Protein AF-A0AAW1UJ53-F1 (afdb_monomer_lite)

Foldseek 3Di:
DDWWKKKWKWAWADPDPPDIFIFTFWIDTDPDPWIFGDDPVCRHCVNVVQVCPDPQNVVVVVVRPDHGDMDIDMDIQDPPGCNVCQADPVGAGAHNPHHTDTDDPPPPPPPDPPDDDDDDDDDPVVVVVVPPDPDCPPDDDDVVVVVVVPPDD

Organism: NCBI:txid420089

Structure (mmCIF, N/CA/C/O ba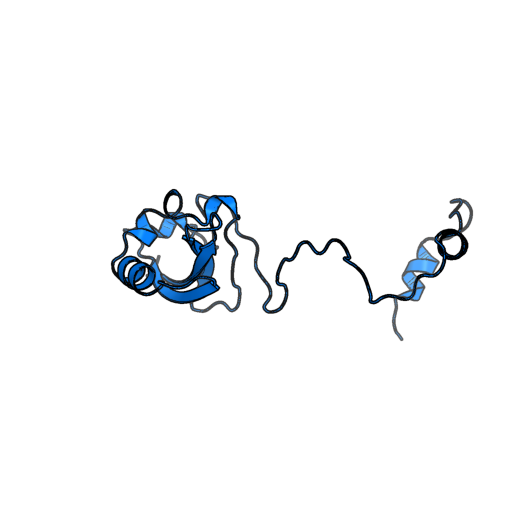ckbone):
data_AF-A0AAW1UJ53-F1
#
_entry.id   AF-A0AAW1UJ53-F1
#
loop_
_atom_site.group_PDB
_atom_site.id
_atom_site.type_symbol
_atom_site.label_atom_id
_atom_site.label_alt_id
_atom_site.label_comp_id
_atom_site.label_asym_id
_atom_site.label_entity_id
_atom_site.label_seq_id
_atom_site.pdbx_PDB_ins_code
_atom_site.Cartn_x
_atom_site.Cartn_y
_atom_site.Cartn_z
_atom_site.occupancy
_atom_site.B_iso_or_equiv
_atom_site.auth_seq_id
_atom_site.auth_comp_id
_atom_site.auth_asym_id
_atom_site.auth_atom_id
_atom_site.pdbx_PDB_model_num
ATOM 1 N N . MET A 1 1 ? -20.136 -5.594 7.373 1.00 61.31 1 MET A N 1
ATOM 2 C CA . MET A 1 1 ? -19.242 -4.614 8.014 1.00 61.31 1 MET A CA 1
ATOM 3 C C . MET A 1 1 ? -19.565 -3.248 7.397 1.00 61.31 1 MET A C 1
ATOM 5 O O . MET A 1 1 ? -20.458 -3.183 6.564 1.00 61.31 1 MET A O 1
ATOM 9 N N . GLY A 1 2 ? -18.982 -2.133 7.837 1.00 75.81 2 GLY A N 1
ATOM 10 C CA . GLY A 1 2 ? -19.154 -0.839 7.148 1.00 75.81 2 GLY A CA 1
ATOM 11 C C . GLY A 1 2 ? -17.965 -0.542 6.238 1.00 75.81 2 GLY A C 1
ATOM 12 O O . GLY A 1 2 ? -16.874 -1.035 6.518 1.00 75.81 2 GLY A O 1
ATOM 13 N N . ASP A 1 3 ? -18.144 0.292 5.211 1.00 86.12 3 ASP A N 1
ATOM 14 C CA . ASP A 1 3 ? -17.049 0.790 4.366 1.00 86.12 3 ASP A CA 1
ATOM 15 C C . ASP A 1 3 ? -15.914 1.379 5.223 1.00 86.12 3 ASP A C 1
ATOM 17 O O . ASP A 1 3 ? -16.115 2.344 5.968 1.00 86.12 3 ASP A O 1
ATOM 21 N N . VAL A 1 4 ? -14.703 0.827 5.097 1.00 93.25 4 VAL A N 1
ATOM 22 C CA . VAL A 1 4 ? -13.517 1.310 5.821 1.00 93.25 4 VAL A CA 1
ATOM 23 C C . VAL A 1 4 ? -12.623 2.086 4.867 1.00 93.25 4 VAL A C 1
ATOM 25 O O . VAL A 1 4 ? -12.397 1.685 3.732 1.00 93.25 4 VAL A O 1
ATOM 28 N N . LYS A 1 5 ? -12.078 3.218 5.313 1.00 95.56 5 LYS A N 1
ATOM 29 C CA . LYS A 1 5 ? -11.090 3.969 4.532 1.00 95.56 5 LYS A CA 1
ATOM 30 C C . LYS A 1 5 ? -9.688 3.618 5.003 1.00 95.56 5 LYS A C 1
ATOM 32 O O . LYS A 1 5 ? -9.413 3.685 6.196 1.00 95.56 5 LYS A O 1
ATOM 37 N N . ALA A 1 6 ? -8.801 3.320 4.066 1.00 96.81 6 ALA A N 1
ATOM 38 C CA . ALA A 1 6 ? -7.400 3.030 4.325 1.00 96.81 6 ALA A CA 1
ATOM 39 C C . ALA A 1 6 ? -6.504 3.958 3.500 1.00 96.81 6 ALA A C 1
ATOM 41 O O . ALA A 1 6 ? -6.803 4.285 2.351 1.00 96.81 6 ALA A O 1
ATOM 42 N N . LYS A 1 7 ? -5.412 4.416 4.105 1.00 97.31 7 LYS A N 1
ATOM 43 C CA . LYS A 1 7 ? -4.375 5.225 3.477 1.00 97.31 7 LYS A CA 1
ATOM 44 C C . LYS A 1 7 ? -3.207 4.324 3.091 1.00 97.31 7 LYS A C 1
ATOM 46 O O . LYS A 1 7 ? -2.580 3.743 3.968 1.00 97.31 7 LYS A O 1
ATOM 51 N N . PHE A 1 8 ? -2.893 4.289 1.805 1.00 97.38 8 PHE A N 1
ATOM 52 C CA . PHE A 1 8 ? -1.788 3.534 1.219 1.00 97.38 8 PHE A CA 1
ATOM 53 C C . PHE A 1 8 ? -0.616 4.454 0.871 1.00 97.38 8 PHE A C 1
ATOM 55 O O . PHE A 1 8 ? -0.831 5.611 0.480 1.00 97.38 8 PHE A O 1
ATOM 62 N N . ASN A 1 9 ? 0.615 3.958 1.011 1.00 97.06 9 ASN A N 1
ATOM 63 C CA . ASN A 1 9 ? 1.843 4.705 0.737 1.00 97.06 9 ASN A CA 1
ATOM 64 C C . ASN A 1 9 ? 2.576 4.131 -0.478 1.00 97.06 9 ASN A C 1
ATOM 66 O O . ASN A 1 9 ? 3.352 3.185 -0.368 1.00 97.06 9 ASN A O 1
ATOM 70 N N . PHE A 1 10 ? 2.397 4.776 -1.630 1.00 97.19 10 PHE A N 1
ATOM 71 C CA . PHE A 1 10 ? 3.074 4.390 -2.864 1.00 97.19 10 PHE A CA 1
ATOM 72 C C . PHE A 1 10 ? 4.413 5.107 -2.998 1.00 97.19 10 PHE A C 1
ATOM 74 O O . PHE A 1 10 ? 4.459 6.336 -2.910 1.00 97.19 10 PHE A O 1
ATOM 81 N N . VAL A 1 11 ? 5.487 4.369 -3.280 1.00 96.12 11 VAL A N 1
ATOM 82 C CA . VAL A 1 11 ? 6.858 4.880 -3.428 1.00 96.12 11 VAL A CA 1
ATOM 83 C C . VAL A 1 11 ? 7.478 4.381 -4.728 1.00 96.12 11 VAL A C 1
ATOM 85 O O . VAL A 1 11 ? 7.356 3.209 -5.068 1.00 96.12 11 VAL A O 1
ATOM 88 N N . VAL A 1 12 ? 8.178 5.261 -5.445 1.00 94.94 12 VAL A N 1
ATOM 89 C CA . VAL A 1 12 ? 9.005 4.882 -6.600 1.00 94.94 12 VAL A CA 1
ATOM 90 C C . VAL A 1 12 ? 10.395 4.496 -6.117 1.00 94.94 12 VAL A C 1
ATOM 92 O O . VAL A 1 12 ? 11.148 5.357 -5.653 1.00 94.94 12 VAL A O 1
ATOM 95 N N . GLU A 1 13 ? 10.757 3.231 -6.282 1.00 92.12 13 GLU A N 1
ATOM 96 C CA . GLU A 1 13 ? 12.092 2.710 -5.994 1.00 92.12 13 GLU A CA 1
ATOM 97 C C . GLU A 1 13 ? 12.831 2.343 -7.282 1.00 92.12 13 GLU A C 1
ATOM 99 O O . GLU A 1 13 ? 12.219 2.043 -8.307 1.00 92.12 13 GLU A O 1
ATOM 104 N N . ALA A 1 14 ? 14.161 2.388 -7.240 1.00 88.88 14 ALA A N 1
ATOM 105 C CA . ALA A 1 14 ? 14.985 1.853 -8.316 1.00 88.88 14 ALA A CA 1
ATOM 106 C C . ALA A 1 14 ? 14.969 0.320 -8.244 1.00 88.88 14 ALA A C 1
ATOM 108 O O . ALA A 1 14 ? 15.204 -0.242 -7.175 1.00 88.88 14 ALA A O 1
ATOM 109 N N . LEU A 1 15 ? 14.678 -0.333 -9.368 1.00 85.56 15 LEU A N 1
ATOM 110 C CA . LEU A 1 15 ? 14.854 -1.779 -9.503 1.00 85.56 15 LEU A CA 1
ATOM 111 C C . LEU A 1 15 ? 16.284 -2.078 -9.973 1.00 85.56 15 LEU A C 1
ATOM 113 O O . LEU A 1 15 ? 16.954 -2.943 -9.418 1.00 85.56 15 LEU A O 1
ATOM 117 N N . ASP A 1 16 ? 16.767 -1.291 -10.933 1.00 85.56 16 ASP A N 1
ATOM 118 C CA . ASP A 1 16 ? 18.151 -1.266 -11.395 1.00 85.56 16 ASP A CA 1
ATOM 119 C C . ASP A 1 16 ? 18.600 0.193 -11.658 1.00 85.56 16 ASP A C 1
ATOM 121 O O . ASP A 1 16 ? 17.928 1.157 -11.270 1.00 85.56 16 ASP A O 1
ATOM 125 N N . ASN A 1 17 ? 19.765 0.387 -12.283 1.00 80.25 17 ASN A N 1
ATOM 126 C CA . ASN A 1 17 ? 20.296 1.726 -12.555 1.00 80.25 17 ASN A CA 1
ATOM 127 C C . ASN A 1 17 ? 19.423 2.556 -13.509 1.00 80.25 17 ASN A C 1
ATOM 129 O O . ASN A 1 17 ? 19.475 3.787 -13.451 1.00 80.25 17 ASN A O 1
ATOM 133 N N . GLU A 1 18 ? 18.574 1.932 -14.319 1.00 81.69 18 GLU A N 1
ATOM 134 C CA . GLU A 1 18 ? 17.773 2.541 -15.384 1.00 81.69 18 GLU A CA 1
ATOM 135 C C . GLU A 1 18 ? 16.266 2.449 -15.100 1.00 81.69 18 GLU A C 1
ATOM 137 O O . GLU A 1 18 ? 15.541 3.433 -15.271 1.00 81.69 18 GLU A O 1
ATOM 142 N N . THR A 1 19 ? 15.797 1.342 -14.534 1.00 87.50 19 THR A N 1
ATOM 143 C CA . THR A 1 19 ? 14.382 1.064 -14.305 1.00 87.50 19 THR A CA 1
ATOM 144 C C . THR A 1 19 ? 13.923 1.390 -12.885 1.00 87.50 19 THR A C 1
ATOM 146 O O . THR A 1 19 ? 14.664 1.359 -11.897 1.00 87.50 19 THR A O 1
ATOM 149 N N . THR A 1 20 ? 12.648 1.752 -12.782 1.00 90.69 20 THR A N 1
ATOM 150 C CA . THR A 1 20 ? 11.987 2.093 -11.523 1.00 90.69 20 THR A CA 1
ATOM 151 C C . THR A 1 20 ? 10.705 1.304 -11.379 1.00 90.69 20 THR A C 1
ATOM 153 O O . THR A 1 20 ? 9.984 1.130 -12.360 1.00 90.69 20 THR A O 1
ATOM 156 N N . VAL A 1 21 ? 10.382 0.917 -10.152 1.00 93.12 21 VAL A N 1
ATOM 157 C CA . VAL A 1 21 ? 9.144 0.226 -9.801 1.00 93.12 21 VAL A CA 1
ATOM 158 C C . VAL A 1 21 ? 8.376 1.035 -8.760 1.00 93.12 21 VAL A C 1
ATOM 160 O O . VAL A 1 21 ? 8.968 1.652 -7.874 1.00 93.12 21 VAL A O 1
ATOM 163 N N . VAL A 1 22 ? 7.048 1.053 -8.875 1.00 95.19 22 VAL A N 1
ATOM 164 C CA . VAL A 1 22 ? 6.175 1.605 -7.834 1.00 95.19 22 VAL A CA 1
ATOM 165 C C . VAL A 1 22 ? 5.817 0.488 -6.866 1.00 95.19 22 VAL A C 1
ATOM 167 O O . VAL A 1 22 ? 5.305 -0.546 -7.287 1.00 95.19 22 VAL A O 1
ATOM 170 N N . LYS A 1 23 ? 6.076 0.720 -5.584 1.00 96.06 23 LYS A N 1
ATOM 171 C CA . LYS A 1 23 ? 5.757 -0.189 -4.486 1.00 96.06 23 LYS A CA 1
ATOM 172 C C . LYS A 1 23 ? 4.738 0.434 -3.552 1.00 96.06 23 LYS A C 1
ATOM 174 O O . LYS A 1 23 ? 4.786 1.644 -3.338 1.00 96.06 23 LYS A O 1
ATOM 179 N N . ASP A 1 24 ? 3.865 -0.384 -2.987 1.00 96.69 24 ASP A N 1
ATOM 180 C CA . ASP A 1 24 ? 3.026 -0.002 -1.855 1.00 96.69 24 ASP A CA 1
ATOM 181 C C . ASP A 1 24 ? 3.697 -0.461 -0.561 1.00 96.69 24 ASP A C 1
ATOM 183 O O . ASP A 1 24 ? 3.960 -1.644 -0.365 1.00 96.69 24 ASP A O 1
ATOM 187 N N . LYS A 1 25 ? 4.079 0.487 0.294 1.00 96.44 25 LYS A N 1
ATOM 188 C CA . LYS A 1 25 ? 4.909 0.187 1.466 1.00 96.44 25 LYS A CA 1
ATOM 189 C C . LYS A 1 25 ? 4.108 -0.071 2.718 1.00 96.44 25 LYS A C 1
ATOM 191 O O . LYS A 1 25 ? 4.506 -0.905 3.531 1.00 96.44 25 LYS A O 1
ATOM 196 N N . THR A 1 26 ? 3.056 0.712 2.917 1.00 97.25 26 THR A N 1
ATOM 197 C CA . THR A 1 26 ? 2.340 0.730 4.185 1.00 97.25 26 THR A CA 1
ATOM 198 C C . THR A 1 26 ? 0.868 1.020 3.991 1.00 97.25 26 THR A C 1
ATOM 200 O O . THR A 1 26 ? 0.503 1.830 3.136 1.00 97.25 26 THR A O 1
ATOM 203 N N . ILE A 1 27 ? 0.060 0.465 4.883 1.00 97.31 27 ILE A N 1
ATOM 204 C CA . ILE A 1 27 ? -1.369 0.712 5.002 1.00 97.31 27 ILE A CA 1
ATOM 205 C C . ILE A 1 27 ? -1.692 1.249 6.401 1.00 97.31 27 ILE A C 1
ATOM 207 O O . ILE A 1 27 ? -1.220 0.740 7.414 1.00 97.31 27 ILE A O 1
ATOM 211 N N . GLN A 1 28 ? -2.534 2.277 6.455 1.00 96.94 28 GLN A N 1
ATOM 212 C CA . GLN A 1 28 ? -3.066 2.833 7.696 1.00 96.94 28 GLN A CA 1
ATOM 213 C C . GLN A 1 28 ? -4.583 2.956 7.608 1.00 96.94 28 GLN A C 1
ATOM 215 O O . GLN A 1 28 ? -5.098 3.632 6.715 1.00 96.94 28 GLN A O 1
ATOM 220 N N . LEU A 1 29 ? -5.302 2.389 8.573 1.00 95.94 29 LEU A N 1
ATOM 221 C CA . LEU A 1 29 ? -6.742 2.593 8.678 1.00 95.94 29 LEU A CA 1
ATOM 222 C C . LEU A 1 29 ? -7.069 4.014 9.132 1.00 95.94 29 LEU A C 1
ATOM 224 O O . LEU A 1 29 ? -6.452 4.580 10.035 1.00 95.94 29 LEU A O 1
ATOM 228 N N . MET A 1 30 ? -8.065 4.621 8.491 1.00 94.88 30 MET A N 1
ATOM 229 C CA . MET A 1 30 ? -8.539 5.943 8.874 1.00 94.88 30 MET A CA 1
ATOM 230 C C . MET A 1 30 ? -9.340 5.840 10.164 1.00 94.88 30 MET A C 1
ATOM 232 O O . MET A 1 30 ? -10.412 5.247 10.191 1.00 94.88 30 MET A O 1
ATOM 236 N N . GLY A 1 31 ? -8.794 6.429 11.226 1.00 90.06 31 GLY A N 1
ATOM 237 C CA . GLY A 1 31 ? -9.317 6.318 12.589 1.00 90.06 31 GLY A CA 1
ATOM 238 C C . GLY A 1 31 ? -8.333 5.671 13.563 1.00 90.06 31 GLY A C 1
ATOM 239 O O . GLY A 1 31 ? -8.544 5.777 14.766 1.00 90.06 31 GLY A O 1
ATOM 240 N N . GLN A 1 32 ? -7.246 5.076 13.064 1.00 91.25 32 GLN A N 1
ATOM 241 C CA . GLN A 1 32 ? -6.186 4.486 13.879 1.00 91.25 32 GLN A CA 1
ATOM 242 C C . GLN A 1 32 ? -4.855 5.226 13.667 1.00 91.25 32 GLN A C 1
ATOM 244 O O . GLN A 1 32 ? -4.533 5.603 12.531 1.00 91.25 32 GLN A O 1
ATOM 249 N N . PRO A 1 33 ? -4.080 5.497 14.734 1.00 90.88 33 PRO A N 1
ATOM 250 C CA . PRO A 1 33 ? -2.761 6.114 14.607 1.00 90.88 33 PRO A CA 1
ATOM 251 C C . PRO A 1 33 ? -1.706 5.158 14.036 1.00 90.88 33 PRO A C 1
ATOM 253 O O . PRO A 1 33 ? -0.728 5.628 13.449 1.00 90.88 33 PRO A O 1
ATOM 256 N N . GLU A 1 34 ? -1.900 3.849 14.180 1.00 93.69 34 GLU A N 1
ATOM 257 C CA . GLU A 1 34 ? -0.967 2.821 13.738 1.00 93.69 34 GLU A CA 1
ATOM 258 C C . GLU A 1 34 ? -0.855 2.775 12.210 1.00 93.69 34 GLU A C 1
ATOM 260 O O . GLU A 1 34 ? -1.826 2.934 11.469 1.00 93.69 34 GLU A O 1
ATOM 265 N N . ASN A 1 35 ? 0.365 2.545 11.733 1.00 95.38 35 ASN A N 1
ATOM 266 C CA . ASN A 1 35 ? 0.654 2.300 10.330 1.00 95.38 35 ASN A CA 1
ATOM 267 C C . ASN A 1 35 ? 1.297 0.925 10.220 1.00 95.38 35 ASN A C 1
ATOM 269 O O . ASN A 1 35 ? 2.175 0.610 11.017 1.00 95.38 35 ASN A O 1
ATOM 273 N N . PHE A 1 36 ? 0.896 0.132 9.241 1.00 96.88 36 PHE A N 1
ATOM 274 C CA . PHE A 1 36 ? 1.347 -1.245 9.092 1.00 96.88 36 PHE A CA 1
ATOM 275 C C . PHE A 1 36 ? 2.168 -1.398 7.822 1.00 96.88 36 PHE A C 1
ATOM 277 O O . PHE A 1 36 ? 1.823 -0.828 6.787 1.00 96.88 36 PHE A O 1
ATOM 284 N N . GLN A 1 37 ? 3.270 -2.138 7.893 1.00 96.75 37 GLN A N 1
ATOM 285 C CA . GLN A 1 37 ? 4.177 -2.327 6.766 1.00 96.75 37 GLN A CA 1
ATOM 286 C C . GLN A 1 37 ? 3.939 -3.660 6.065 1.00 96.75 37 GLN A C 1
ATOM 288 O O . GLN A 1 37 ? 3.920 -4.713 6.695 1.00 96.75 37 GLN A O 1
ATOM 293 N N . PHE A 1 38 ? 3.861 -3.610 4.735 1.00 96.75 38 PHE A N 1
ATOM 294 C CA . PHE A 1 38 ? 3.857 -4.811 3.909 1.00 96.75 38 PHE A CA 1
ATOM 295 C C . PHE A 1 38 ? 5.263 -5.442 3.861 1.00 96.75 38 PHE A C 1
ATOM 297 O O . PHE A 1 38 ? 6.258 -4.705 3.726 1.00 96.75 38 PHE A O 1
ATOM 304 N N . PRO A 1 39 ? 5.382 -6.785 3.919 1.00 94.75 39 PRO A N 1
ATOM 305 C CA . PRO A 1 39 ? 6.648 -7.490 3.716 1.00 94.75 39 PRO A CA 1
ATOM 306 C C . PRO A 1 39 ? 7.299 -7.075 2.398 1.00 94.75 39 PRO A C 1
ATOM 308 O O . PRO A 1 39 ? 6.601 -6.868 1.413 1.00 94.75 39 PRO A O 1
ATOM 311 N N . ARG A 1 40 ? 8.634 -6.956 2.350 1.00 92.12 40 ARG A N 1
ATOM 312 C CA . ARG A 1 40 ? 9.350 -6.382 1.186 1.00 92.12 40 ARG A CA 1
ATOM 313 C C . ARG A 1 40 ? 9.000 -7.050 -0.145 1.00 92.12 40 ARG A C 1
ATOM 315 O O . ARG A 1 40 ? 8.888 -6.350 -1.150 1.00 92.12 40 ARG A O 1
ATOM 322 N N . ASP A 1 41 ? 8.823 -8.364 -0.125 1.00 93.25 41 ASP A N 1
ATOM 323 C CA . ASP A 1 41 ? 8.535 -9.174 -1.311 1.00 93.25 41 ASP A CA 1
ATOM 324 C C . ASP A 1 41 ? 7.058 -9.093 -1.736 1.00 93.25 41 ASP A C 1
ATOM 326 O O . ASP A 1 41 ? 6.708 -9.443 -2.862 1.00 93.25 41 ASP A O 1
ATOM 330 N N . GLU A 1 42 ? 6.204 -8.553 -0.864 1.00 95.12 42 GLU A N 1
ATOM 331 C CA . GLU A 1 42 ? 4.770 -8.384 -1.085 1.00 95.12 42 GLU A CA 1
ATOM 332 C C . GLU A 1 42 ? 4.384 -6.965 -1.534 1.00 95.12 42 GLU A C 1
ATOM 334 O O . GLU A 1 42 ? 3.253 -6.736 -1.923 1.00 95.12 42 GLU A O 1
ATOM 339 N N . GLN A 1 43 ? 5.317 -6.008 -1.583 1.00 96.06 43 GLN A N 1
ATOM 340 C CA . GLN A 1 43 ? 5.019 -4.590 -1.880 1.00 96.06 43 GLN A CA 1
ATOM 341 C C . GLN A 1 43 ? 4.734 -4.278 -3.359 1.00 96.06 43 GLN A C 1
ATOM 343 O O . GLN A 1 43 ? 4.586 -3.113 -3.746 1.00 96.06 43 GLN A O 1
ATOM 348 N N . THR A 1 44 ? 4.786 -5.278 -4.234 1.00 94.75 44 THR A N 1
ATOM 349 C CA . THR A 1 44 ? 4.786 -5.070 -5.686 1.00 94.75 44 THR A CA 1
ATOM 350 C C . THR A 1 44 ? 3.377 -5.061 -6.263 1.00 94.75 44 THR A C 1
ATOM 352 O O . THR A 1 44 ? 2.421 -5.548 -5.663 1.00 94.75 44 THR A O 1
ATOM 355 N N . LYS A 1 45 ? 3.249 -4.515 -7.477 1.00 94.69 45 LYS A N 1
ATOM 356 C CA . LYS A 1 45 ? 1.976 -4.477 -8.201 1.00 94.69 45 LYS A CA 1
ATOM 357 C C . LYS A 1 45 ? 1.328 -5.858 -8.319 1.00 94.69 45 LYS A C 1
ATOM 359 O O . LYS A 1 45 ? 0.118 -5.954 -8.162 1.00 94.69 45 LYS A O 1
ATOM 364 N N . ASP A 1 46 ? 2.122 -6.890 -8.583 1.00 94.62 46 ASP A N 1
ATOM 365 C CA . ASP A 1 46 ? 1.619 -8.244 -8.842 1.00 94.62 46 ASP A CA 1
ATOM 366 C C . ASP A 1 46 ? 0.944 -8.859 -7.609 1.00 94.62 46 ASP A C 1
ATOM 368 O O . ASP A 1 46 ? 0.071 -9.714 -7.729 1.00 94.62 46 ASP A O 1
ATOM 372 N N . LYS A 1 47 ? 1.320 -8.387 -6.418 1.00 96.00 47 LYS A N 1
ATOM 373 C CA . LYS A 1 47 ? 0.758 -8.817 -5.135 1.00 96.00 47 LYS A CA 1
ATOM 374 C C . LYS A 1 47 ? -0.464 -8.002 -4.722 1.00 96.00 47 LYS A C 1
ATOM 376 O O . LYS A 1 47 ? -1.303 -8.482 -3.975 1.00 96.00 47 LYS A O 1
ATOM 381 N N . HIS A 1 48 ? -0.603 -6.796 -5.265 1.00 95.50 48 HIS A N 1
ATOM 382 C CA . HIS A 1 48 ? -1.690 -5.865 -4.975 1.00 95.50 48 HIS A CA 1
ATOM 383 C C . HIS A 1 48 ? -2.512 -5.558 -6.240 1.00 95.50 48 HIS A C 1
ATOM 385 O O . HIS A 1 48 ? -2.806 -4.395 -6.531 1.00 95.50 48 HIS A O 1
ATOM 391 N N . THR A 1 49 ? -2.845 -6.578 -7.034 1.00 94.81 49 THR A N 1
ATOM 392 C CA . THR A 1 49 ? -3.399 -6.401 -8.389 1.00 94.81 49 THR A CA 1
ATOM 393 C C . THR A 1 49 ? -4.669 -5.545 -8.382 1.00 94.81 49 THR A C 1
ATOM 395 O O . THR A 1 49 ? -4.751 -4.553 -9.108 1.00 94.81 49 THR A O 1
ATOM 398 N N . GLU A 1 50 ? -5.610 -5.844 -7.491 1.00 93.81 50 GLU A N 1
ATOM 399 C CA . GLU A 1 50 ? -6.893 -5.155 -7.334 1.00 93.81 50 GLU A CA 1
ATOM 400 C C . GLU A 1 50 ? -6.701 -3.689 -6.928 1.00 93.81 50 GLU A C 1
ATOM 402 O O . GLU A 1 50 ? -7.335 -2.779 -7.476 1.00 93.81 50 GLU A O 1
ATOM 407 N N . LEU A 1 51 ? -5.764 -3.439 -6.010 1.00 95.25 51 LEU A N 1
ATOM 408 C CA . LEU A 1 51 ? -5.418 -2.096 -5.558 1.00 95.25 51 LEU A CA 1
ATOM 409 C C . LEU A 1 51 ? -4.779 -1.279 -6.682 1.00 95.25 51 LEU A C 1
ATOM 411 O O . LEU A 1 51 ? -5.122 -0.110 -6.858 1.00 95.25 51 LEU A O 1
ATOM 415 N N . PHE A 1 52 ? -3.870 -1.868 -7.462 1.00 95.19 52 PHE A N 1
ATOM 416 C CA . PHE A 1 52 ? -3.234 -1.200 -8.601 1.00 95.19 52 PHE A CA 1
ATOM 417 C C . PHE A 1 52 ? -4.176 -1.025 -9.793 1.00 95.19 52 PHE A C 1
ATOM 419 O O . PHE A 1 52 ? -3.967 -0.118 -10.608 1.00 95.19 52 PHE A O 1
ATOM 426 N N . ASP A 1 53 ? -5.225 -1.838 -9.882 1.00 94.38 53 ASP A N 1
ATOM 427 C CA . ASP A 1 53 ? -6.271 -1.680 -10.878 1.00 94.38 53 ASP A CA 1
ATOM 428 C C . ASP A 1 53 ? -7.313 -0.619 -10.528 1.00 94.38 53 ASP A C 1
ATOM 430 O O . ASP A 1 53 ? -7.973 -0.093 -11.438 1.00 94.38 53 ASP A O 1
ATOM 434 N N . HIS A 1 54 ? -7.377 -0.214 -9.259 1.00 94.88 54 HIS A N 1
ATOM 435 C CA . HIS A 1 54 ? -8.247 0.852 -8.791 1.00 94.88 54 HIS A CA 1
ATOM 436 C C . HIS A 1 54 ? -7.957 2.193 -9.510 1.00 94.88 54 HIS A C 1
ATOM 438 O O . HIS A 1 54 ? -6.795 2.608 -9.620 1.00 94.88 54 HIS A O 1
ATOM 444 N N . PRO A 1 55 ? -8.986 2.939 -9.973 1.00 94.38 55 PRO A N 1
ATOM 445 C CA . PRO A 1 55 ? -8.798 4.166 -10.756 1.00 94.38 55 PRO A CA 1
ATOM 446 C C . PRO A 1 55 ? -7.921 5.225 -10.077 1.00 94.38 55 PRO A C 1
ATOM 448 O O . PRO A 1 55 ? -7.109 5.880 -10.736 1.00 94.38 55 PRO A O 1
ATOM 451 N N . VAL A 1 56 ? -8.053 5.372 -8.755 1.00 94.50 56 VAL A N 1
ATOM 452 C CA . VAL A 1 56 ? -7.254 6.330 -7.976 1.00 94.50 56 VAL A CA 1
ATOM 453 C C . VAL A 1 56 ? -5.777 5.930 -7.996 1.00 94.50 56 VAL A C 1
ATOM 455 O O . VAL A 1 56 ? -4.917 6.764 -8.282 1.00 94.50 56 VAL A O 1
ATOM 458 N N . THR A 1 57 ? -5.480 4.648 -7.781 1.00 94.69 57 THR A N 1
ATOM 459 C CA . THR A 1 57 ? -4.112 4.121 -7.798 1.00 94.69 57 THR A CA 1
ATOM 460 C C . THR A 1 57 ? -3.494 4.246 -9.185 1.00 94.69 57 THR A C 1
ATOM 462 O O . THR A 1 57 ? -2.359 4.704 -9.312 1.00 94.69 57 THR A O 1
ATOM 465 N N . LYS A 1 58 ? -4.258 3.977 -10.253 1.00 95.38 58 LYS A N 1
ATOM 466 C CA . LYS A 1 58 ? -3.814 4.217 -11.638 1.00 95.38 58 LYS A CA 1
ATOM 467 C C . LYS A 1 58 ? -3.404 5.672 -11.871 1.00 95.38 58 LYS A C 1
ATOM 469 O O . LYS A 1 58 ? -2.388 5.925 -12.520 1.00 95.38 58 LYS A O 1
ATOM 474 N N . GLY A 1 59 ? -4.161 6.635 -11.342 1.00 95.62 59 GLY A N 1
ATOM 475 C CA . GLY A 1 59 ? -3.798 8.056 -11.393 1.00 95.62 59 GLY A CA 1
ATOM 476 C C . GLY A 1 59 ? -2.504 8.364 -10.633 1.00 95.62 59 GLY A C 1
ATOM 477 O O . GLY A 1 59 ? -1.643 9.097 -11.124 1.00 95.62 59 GLY A O 1
ATOM 478 N N . VAL A 1 60 ? -2.329 7.747 -9.467 1.00 94.12 60 VAL A N 1
ATOM 479 C CA . VAL A 1 60 ? -1.157 7.934 -8.602 1.00 94.12 60 VAL A CA 1
ATOM 480 C C . VAL A 1 60 ? 0.104 7.384 -9.252 1.00 94.12 60 VAL A C 1
ATOM 482 O O . VAL A 1 60 ? 1.084 8.122 -9.364 1.00 94.12 60 VAL A O 1
ATOM 485 N N . VAL A 1 61 ? 0.061 6.151 -9.761 1.00 93.94 61 VAL A N 1
ATOM 486 C CA . VAL A 1 61 ? 1.169 5.517 -10.491 1.00 93.94 61 VAL A CA 1
ATOM 487 C C . VAL A 1 61 ? 1.579 6.377 -11.690 1.00 93.94 61 VAL A C 1
ATOM 489 O O . VAL A 1 61 ? 2.760 6.657 -11.868 1.00 93.94 61 VAL A O 1
ATOM 492 N N . LYS A 1 62 ? 0.616 6.912 -12.456 1.00 93.75 62 LYS A N 1
ATOM 493 C CA . LYS A 1 62 ? 0.899 7.842 -13.569 1.00 93.75 62 LYS A CA 1
ATOM 494 C C . LYS A 1 62 ? 1.564 9.154 -13.123 1.00 93.75 62 LYS A C 1
ATOM 496 O O . LYS A 1 62 ? 2.323 9.750 -13.890 1.00 93.75 62 LYS A O 1
ATOM 501 N N . SER A 1 63 ? 1.269 9.633 -11.912 1.00 92.56 63 SER A N 1
ATOM 502 C CA . SER A 1 63 ? 1.857 10.860 -11.347 1.00 92.56 63 SER A CA 1
ATOM 503 C C . SER A 1 63 ? 3.269 10.655 -10.776 1.00 92.56 63 SER A C 1
ATOM 505 O O . SER A 1 63 ? 4.054 11.602 -10.678 1.00 92.56 63 SER A O 1
ATOM 507 N N . LEU A 1 64 ? 3.604 9.420 -10.403 1.00 92.94 64 LEU A N 1
ATOM 508 C CA . LEU A 1 64 ? 4.850 9.021 -9.760 1.00 92.94 64 LEU A CA 1
ATOM 509 C C . LEU A 1 64 ? 5.952 8.747 -10.799 1.00 92.94 64 LEU A C 1
ATOM 511 O O . LEU A 1 64 ? 6.342 7.615 -11.048 1.00 92.94 64 LEU A O 1
ATOM 515 N N . LYS A 1 65 ? 6.460 9.819 -11.419 1.00 84.69 65 LYS A N 1
ATOM 516 C CA . LYS A 1 65 ? 7.433 9.734 -12.529 1.00 84.69 65 LYS A CA 1
ATOM 517 C C . LYS A 1 65 ? 8.908 9.758 -12.114 1.00 84.69 65 LYS A C 1
ATOM 519 O O . LYS A 1 65 ? 9.771 9.468 -12.931 1.00 84.69 65 LYS A O 1
ATOM 524 N N . MET A 1 66 ? 9.213 10.177 -10.887 1.00 87.81 66 MET A N 1
ATOM 525 C CA . MET A 1 66 ? 10.590 10.391 -10.423 1.00 87.81 66 MET A CA 1
ATOM 526 C C . MET A 1 66 ? 10.943 9.426 -9.292 1.00 87.81 66 MET A C 1
ATOM 528 O O . MET A 1 66 ? 10.120 9.187 -8.407 1.00 87.81 66 MET A O 1
ATOM 532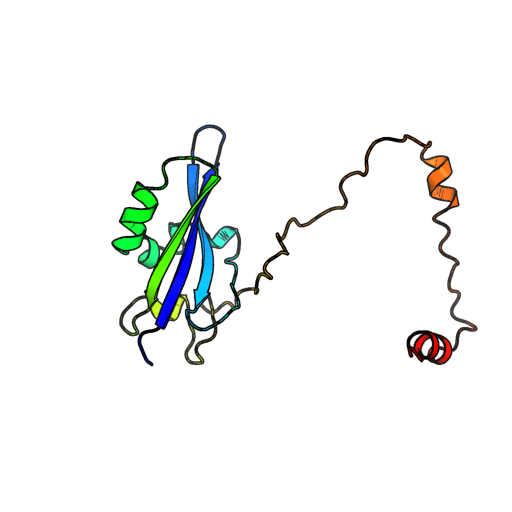 N N . ARG A 1 67 ? 12.193 8.943 -9.291 1.00 88.38 67 ARG A N 1
ATOM 533 C CA . ARG A 1 67 ? 12.760 8.108 -8.219 1.00 88.38 67 ARG A CA 1
ATOM 534 C C . ARG A 1 67 ? 12.633 8.779 -6.857 1.00 88.38 67 ARG A C 1
ATOM 536 O O . ARG A 1 67 ? 12.734 10.003 -6.746 1.00 88.38 67 ARG A O 1
ATOM 543 N N . ASN A 1 68 ? 12.442 7.964 -5.823 1.00 86.44 68 ASN A N 1
ATOM 544 C CA . ASN A 1 68 ? 12.356 8.387 -4.424 1.00 86.44 68 ASN A CA 1
ATOM 545 C C . ASN A 1 68 ? 11.222 9.389 -4.146 1.00 86.44 68 ASN A C 1
ATOM 547 O O . ASN A 1 68 ? 11.254 10.123 -3.156 1.00 86.44 68 ASN A O 1
ATOM 551 N N . LYS A 1 69 ? 10.208 9.452 -5.017 1.00 93.12 69 LYS A N 1
ATOM 552 C CA . LYS A 1 69 ? 8.962 10.168 -4.738 1.00 93.12 69 LYS A CA 1
ATOM 553 C C . LYS A 1 69 ? 7.927 9.198 -4.199 1.00 93.12 69 LYS A C 1
ATOM 555 O O . LYS A 1 69 ? 7.862 8.046 -4.620 1.00 93.12 69 LYS A O 1
ATOM 560 N N . PHE A 1 70 ? 7.100 9.707 -3.293 1.00 95.62 70 PHE A N 1
ATOM 561 C CA . PHE A 1 70 ? 6.022 8.954 -2.672 1.00 95.62 70 PHE A CA 1
ATOM 562 C C . PHE A 1 70 ? 4.724 9.754 -2.659 1.00 95.62 70 PHE A C 1
ATOM 564 O O . PHE A 1 70 ? 4.771 10.992 -2.638 1.00 95.62 70 PHE A O 1
ATOM 571 N N . ARG A 1 71 ? 3.584 9.056 -2.698 1.00 96.50 71 ARG A N 1
ATOM 572 C CA . ARG A 1 71 ? 2.208 9.585 -2.629 1.00 96.50 71 ARG A CA 1
ATOM 573 C C . ARG A 1 71 ? 1.441 8.764 -1.599 1.00 96.50 71 ARG A C 1
ATOM 575 O O . ARG A 1 71 ? 1.453 7.541 -1.655 1.00 96.50 71 ARG A O 1
ATOM 582 N N . ASN A 1 72 ? 0.756 9.457 -0.696 1.00 96.31 72 ASN A N 1
ATOM 583 C CA . ASN A 1 72 ? -0.227 8.838 0.183 1.00 96.31 72 ASN A CA 1
ATOM 584 C C . ASN A 1 72 ? -1.608 8.981 -0.442 1.00 96.31 72 ASN A C 1
ATOM 586 O O . ASN A 1 72 ? -1.942 10.058 -0.941 1.00 96.31 72 ASN A O 1
ATOM 590 N N . VAL A 1 73 ? -2.399 7.917 -0.408 1.00 96.00 73 VAL A N 1
ATOM 591 C CA . VAL A 1 73 ? -3.694 7.868 -1.087 1.00 96.00 73 VAL A CA 1
ATOM 592 C C . VAL A 1 73 ? -4.697 7.195 -0.181 1.00 96.00 73 VAL A C 1
ATOM 594 O O . VAL A 1 73 ? -4.419 6.122 0.335 1.00 96.00 73 VAL A O 1
ATOM 597 N N . VAL A 1 74 ? -5.862 7.810 -0.005 1.00 96.94 74 VAL A N 1
ATOM 598 C CA . VAL A 1 74 ? -6.957 7.205 0.752 1.00 96.94 74 VAL A CA 1
ATOM 599 C C . VAL A 1 74 ? -7.898 6.498 -0.210 1.00 96.94 74 VAL A C 1
ATOM 601 O O . VAL A 1 74 ? -8.372 7.096 -1.177 1.00 96.94 74 VAL A O 1
ATOM 604 N N . ILE A 1 75 ? -8.166 5.230 0.065 1.00 95.69 75 ILE A N 1
ATOM 605 C CA . ILE A 1 75 ? -9.031 4.353 -0.716 1.00 95.69 75 ILE A CA 1
ATOM 606 C C . ILE A 1 75 ? -10.071 3.752 0.226 1.00 95.69 75 ILE A C 1
ATOM 608 O O . ILE A 1 75 ? -9.804 3.518 1.402 1.00 95.69 75 ILE A O 1
ATOM 612 N N . THR A 1 76 ? -11.289 3.573 -0.279 1.00 95.31 76 THR A N 1
ATOM 613 C CA . THR A 1 76 ? -12.366 2.927 0.481 1.00 95.31 76 THR A CA 1
ATOM 614 C C . THR A 1 76 ? -12.337 1.433 0.186 1.00 95.31 76 THR A C 1
ATOM 616 O O . THR A 1 76 ? -12.497 1.041 -0.967 1.00 95.31 76 THR A O 1
ATOM 619 N N . LEU A 1 77 ? -12.113 0.630 1.221 1.00 93.56 77 LEU A N 1
ATOM 620 C CA . LEU A 1 77 ? -12.201 -0.823 1.223 1.00 93.56 77 LEU A CA 1
ATOM 621 C C . LEU A 1 77 ? -13.668 -1.203 1.443 1.00 93.56 77 LEU A C 1
ATOM 623 O O . LEU A 1 77 ? -14.200 -1.042 2.545 1.00 93.56 77 LEU A O 1
ATOM 627 N N . ARG A 1 78 ? -14.322 -1.628 0.362 1.00 90.69 78 ARG A N 1
ATOM 628 C CA . ARG A 1 78 ? -15.728 -2.042 0.355 1.00 90.69 78 ARG A CA 1
ATOM 629 C C . ARG A 1 78 ? -15.845 -3.544 0.552 1.00 90.69 78 ARG A C 1
ATOM 631 O O . ARG A 1 78 ? -15.015 -4.285 0.030 1.00 90.69 78 ARG A O 1
ATOM 638 N N . ASP A 1 79 ? -16.902 -3.961 1.237 1.00 83.19 79 ASP A N 1
ATOM 639 C CA . ASP A 1 79 ? -17.183 -5.370 1.539 1.00 83.19 79 ASP A CA 1
ATOM 640 C C . ASP A 1 79 ? -17.391 -6.223 0.264 1.00 83.19 79 ASP A C 1
ATOM 642 O O . ASP A 1 79 ? -17.135 -7.416 0.283 1.00 83.19 79 ASP A O 1
ATOM 646 N N . ASP A 1 80 ? -17.806 -5.632 -0.864 1.00 79.12 80 ASP A N 1
ATOM 647 C CA . ASP A 1 80 ? -17.991 -6.323 -2.154 1.00 79.12 80 ASP A CA 1
ATOM 648 C C . ASP A 1 80 ? -16.739 -6.329 -3.055 1.00 79.12 80 ASP A C 1
ATOM 650 O O . ASP A 1 80 ? -16.809 -6.709 -4.226 1.00 79.12 80 ASP A O 1
ATOM 654 N N . GLY A 1 81 ? -15.604 -5.856 -2.537 1.00 84.19 81 GLY A N 1
ATOM 655 C CA . GLY A 1 81 ? -14.378 -5.655 -3.301 1.00 84.19 81 GLY A CA 1
ATOM 656 C C . GLY A 1 81 ? -13.202 -6.476 -2.785 1.00 84.19 81 GLY A C 1
ATOM 657 O O . GLY A 1 81 ? -13.303 -7.656 -2.489 1.00 84.19 81 GLY A O 1
ATOM 658 N N . TYR A 1 82 ? -12.049 -5.819 -2.697 1.00 88.50 82 TYR A N 1
ATOM 659 C CA . TYR A 1 82 ? -10.784 -6.404 -2.248 1.00 88.50 82 TYR A CA 1
ATOM 660 C C . TYR A 1 82 ? -10.503 -6.117 -0.767 1.00 88.50 82 TYR A C 1
ATOM 662 O O . TYR A 1 82 ? -9.348 -6.057 -0.351 1.00 88.50 82 TYR A O 1
ATOM 670 N N . ARG A 1 83 ? -11.547 -5.869 0.033 1.00 93.44 83 ARG A N 1
ATOM 671 C CA . ARG A 1 83 ? -11.405 -5.582 1.466 1.00 93.44 83 ARG A CA 1
ATOM 672 C C . ARG A 1 83 ? -10.708 -6.724 2.195 1.00 93.44 83 ARG A C 1
ATOM 674 O O . ARG A 1 83 ? -9.780 -6.448 2.948 1.00 93.44 83 ARG A O 1
ATOM 681 N N . ASP A 1 84 ? -11.119 -7.954 1.919 1.00 93.25 84 ASP A N 1
ATOM 682 C CA . ASP A 1 84 ? -10.687 -9.156 2.644 1.00 93.25 84 ASP A CA 1
ATOM 683 C C . ASP A 1 84 ? -9.199 -9.474 2.426 1.00 93.25 84 ASP A C 1
ATOM 685 O O . ASP A 1 84 ? -8.574 -10.193 3.198 1.00 93.25 84 ASP A O 1
ATOM 689 N N . ILE A 1 85 ? -8.586 -8.868 1.401 1.00 94.75 85 ILE A N 1
ATOM 690 C CA . ILE A 1 85 ? -7.136 -8.918 1.193 1.00 94.75 85 ILE A CA 1
ATOM 691 C C . ILE A 1 85 ? -6.408 -8.151 2.299 1.00 94.75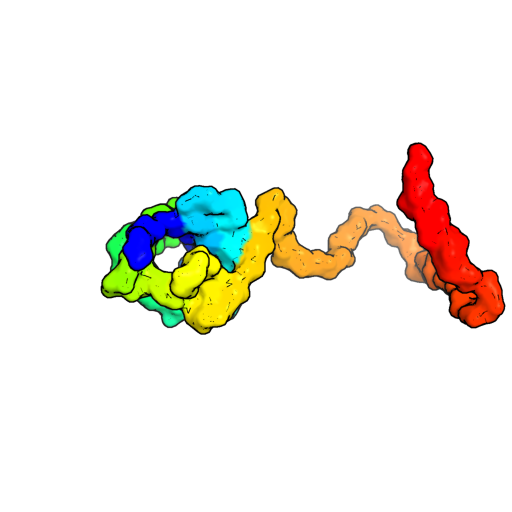 85 ILE A C 1
ATOM 693 O O . ILE A 1 85 ? -5.306 -8.538 2.671 1.00 94.75 85 ILE A O 1
ATOM 697 N N . TYR A 1 86 ? -6.998 -7.063 2.804 1.00 96.19 86 TYR A N 1
ATOM 698 C CA . TYR A 1 86 ? -6.347 -6.097 3.695 1.00 96.19 86 TYR A CA 1
ATOM 699 C C . TYR A 1 86 ? -6.907 -6.076 5.121 1.00 96.19 86 TYR A C 1
ATOM 701 O O . TYR A 1 86 ? -6.296 -5.481 6.013 1.00 96.19 86 TYR A O 1
ATOM 709 N N . LEU A 1 87 ? -8.089 -6.656 5.335 1.00 94.88 87 LEU A N 1
ATOM 710 C CA . LEU A 1 87 ? -8.783 -6.675 6.616 1.00 94.88 87 LEU A CA 1
ATOM 711 C C . LEU A 1 87 ? -9.440 -8.022 6.853 1.00 94.88 87 LEU A C 1
ATOM 713 O O . LEU A 1 87 ? -10.075 -8.554 5.952 1.00 94.88 87 LEU A O 1
ATOM 717 N N . GLU A 1 88 ? -9.341 -8.511 8.082 1.00 93.81 88 GLU A N 1
ATOM 718 C CA . GLU A 1 88 ? -10.123 -9.662 8.533 1.00 93.81 88 GLU A CA 1
ATOM 719 C C . GLU A 1 88 ? -11.479 -9.243 9.129 1.00 93.81 88 GLU A C 1
ATOM 721 O O . GLU A 1 88 ? -11.792 -8.048 9.259 1.00 93.81 88 GLU A O 1
ATOM 726 N N . ASP A 1 89 ? -12.269 -10.240 9.524 1.00 90.31 89 ASP A N 1
ATOM 727 C CA . ASP A 1 89 ? -13.618 -10.090 10.075 1.00 90.31 89 ASP A CA 1
ATOM 728 C C . ASP A 1 89 ? -13.654 -9.328 11.404 1.00 90.31 89 ASP A C 1
ATOM 730 O O . ASP A 1 89 ? -14.660 -8.712 11.737 1.00 90.31 89 ASP A O 1
ATOM 734 N N . GLU A 1 90 ? -12.564 -9.302 12.164 1.00 91.06 90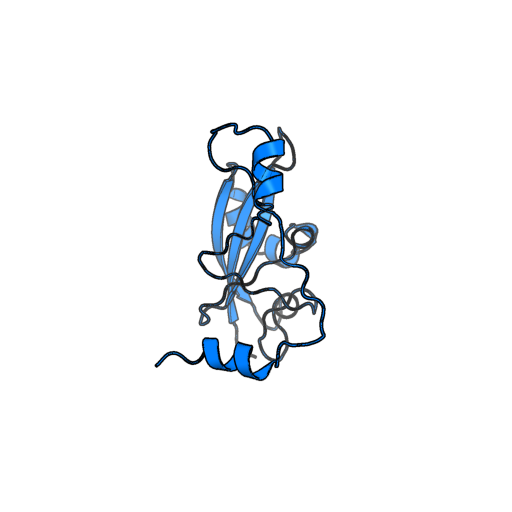 GLU A N 1
ATOM 735 C CA . GLU A 1 90 ? -12.425 -8.511 13.388 1.00 91.06 90 GLU A CA 1
ATOM 736 C C . GLU A 1 90 ? -11.954 -7.073 13.107 1.00 91.06 90 GLU A C 1
ATOM 738 O O . GLU A 1 90 ? -11.902 -6.236 14.011 1.00 91.06 90 GLU A O 1
ATOM 743 N N . GLY A 1 91 ? -11.638 -6.753 11.848 1.00 89.25 91 GLY A N 1
ATOM 744 C CA . GLY A 1 91 ? -11.153 -5.440 11.425 1.00 89.25 91 GLY A CA 1
ATOM 745 C C . GLY A 1 91 ? -9.663 -5.206 11.676 1.00 89.25 91 GLY A C 1
ATOM 746 O O . GLY A 1 91 ? -9.213 -4.061 11.570 1.00 89.25 91 GLY A O 1
ATOM 747 N N . ASN A 1 92 ? -8.897 -6.254 11.992 1.00 93.56 92 ASN A N 1
ATOM 748 C CA . ASN A 1 92 ? -7.442 -6.160 12.063 1.00 93.56 92 ASN A CA 1
ATOM 749 C C . ASN A 1 92 ? -6.837 -6.061 10.660 1.00 93.56 92 ASN A C 1
ATOM 751 O O . ASN A 1 92 ? -7.374 -6.593 9.688 1.00 93.56 92 ASN A O 1
ATOM 755 N N . VAL A 1 93 ? -5.704 -5.365 10.567 1.00 95.38 93 VAL A N 1
ATOM 756 C CA . VAL A 1 93 ? -4.977 -5.191 9.309 1.00 95.38 93 VAL A CA 1
ATOM 757 C C . VAL A 1 93 ? -4.180 -6.450 8.997 1.00 95.38 93 VAL A C 1
ATOM 759 O O . VAL A 1 93 ? -3.258 -6.816 9.731 1.00 95.38 93 VAL A O 1
ATOM 762 N N . VAL A 1 94 ? -4.516 -7.069 7.872 1.00 95.94 94 VAL A N 1
ATOM 763 C CA . VAL A 1 94 ? -3.862 -8.271 7.351 1.00 95.94 94 VAL A CA 1
ATOM 764 C C . VAL A 1 94 ? -3.418 -8.046 5.909 1.00 95.94 94 VAL A C 1
ATOM 766 O O . VAL A 1 94 ? -3.738 -7.035 5.288 1.00 95.94 94 VAL A O 1
ATOM 769 N N . PHE A 1 95 ? -2.652 -8.983 5.370 1.00 95.88 95 PHE A N 1
ATOM 770 C CA . PHE A 1 95 ? -2.424 -9.109 3.943 1.00 95.88 95 PHE A CA 1
ATOM 771 C C . PHE A 1 95 ? -2.488 -10.581 3.548 1.00 95.88 95 PHE A C 1
ATOM 773 O O . PHE A 1 95 ? -1.600 -11.338 3.935 1.00 95.88 95 PHE A O 1
ATOM 780 N N . ASN A 1 96 ? -3.525 -10.989 2.809 1.00 89.06 96 ASN A N 1
ATOM 781 C CA . ASN A 1 96 ? -3.780 -12.400 2.475 1.00 89.06 96 ASN A CA 1
ATOM 782 C C . ASN A 1 96 ? -3.656 -13.316 3.713 1.00 89.06 96 ASN A C 1
ATOM 784 O O . ASN A 1 96 ? -2.869 -14.258 3.703 1.00 89.06 96 ASN A O 1
ATOM 788 N N . GLU A 1 97 ? -4.380 -12.990 4.792 1.00 89.06 97 GLU A N 1
ATOM 789 C CA . GLU A 1 97 ? -4.399 -13.720 6.081 1.00 89.06 97 GLU A CA 1
ATOM 790 C C . GLU A 1 97 ? -3.152 -13.557 6.980 1.00 89.06 97 GLU A C 1
ATOM 792 O O . GLU A 1 97 ? -3.137 -14.044 8.110 1.00 89.06 97 GLU A O 1
ATOM 797 N N . TYR A 1 98 ? -2.114 -12.836 6.543 1.00 92.81 98 TYR A N 1
ATOM 798 C CA . TYR A 1 98 ? -0.941 -12.553 7.379 1.00 92.81 98 TYR A CA 1
ATOM 799 C C . TYR A 1 98 ? -1.056 -11.205 8.092 1.00 92.81 98 TYR A C 1
ATOM 801 O O . TYR A 1 98 ? -1.222 -10.168 7.451 1.00 92.81 98 TYR A O 1
ATOM 809 N N . TYR A 1 99 ? -0.885 -11.193 9.414 1.00 95.69 99 TYR A N 1
ATOM 810 C CA . TYR A 1 99 ? -0.815 -9.949 10.182 1.00 95.69 99 TYR A CA 1
ATOM 811 C C . TYR A 1 99 ? 0.438 -9.143 9.837 1.00 95.69 99 TYR A C 1
ATOM 813 O O . TYR A 1 99 ? 1.533 -9.687 9.678 1.00 95.69 99 TYR A O 1
ATOM 821 N N . LEU A 1 100 ? 0.270 -7.826 9.751 1.00 95.81 100 LEU A N 1
ATOM 822 C CA . LEU A 1 100 ? 1.347 -6.904 9.415 1.00 95.81 100 LEU A CA 1
ATOM 823 C C . LEU A 1 100 ? 1.997 -6.303 10.665 1.00 95.81 100 LEU A C 1
ATOM 825 O O . LEU A 1 100 ? 1.349 -6.072 11.685 1.00 95.81 100 LEU A O 1
ATOM 829 N N . GLU A 1 101 ? 3.285 -5.982 10.566 1.00 93.94 101 GLU A N 1
ATOM 830 C CA . GLU A 1 101 ? 4.005 -5.291 11.635 1.00 93.94 101 GLU A CA 1
ATOM 831 C C . GLU A 1 101 ? 3.641 -3.801 11.668 1.00 93.94 101 GLU A C 1
ATOM 833 O O . GLU A 1 101 ? 3.661 -3.113 10.641 1.00 93.94 101 GLU A O 1
ATOM 838 N N . SER A 1 102 ? 3.355 -3.278 12.864 1.00 93.19 102 SER A N 1
ATOM 839 C CA . SER A 1 102 ? 3.162 -1.842 13.063 1.00 93.19 102 SER A CA 1
ATOM 840 C C . SER A 1 102 ? 4.502 -1.106 13.001 1.00 93.19 102 SER A C 1
ATOM 842 O O . SER A 1 102 ? 5.447 -1.459 13.709 1.00 93.19 102 SER A O 1
ATOM 844 N N . VAL A 1 103 ? 4.568 -0.027 12.232 1.00 90.69 103 VAL A N 1
ATOM 845 C CA . VAL A 1 103 ? 5.734 0.851 12.137 1.00 90.69 103 VAL A CA 1
ATOM 846 C C . VAL A 1 103 ? 5.510 2.063 13.027 1.00 90.69 103 VAL A C 1
ATOM 848 O O . VAL A 1 103 ? 4.569 2.833 12.816 1.00 90.69 103 VAL A O 1
ATOM 851 N N . GLN A 1 104 ? 6.386 2.279 14.007 1.00 81.62 104 GLN A N 1
ATOM 852 C CA . GLN A 1 104 ? 6.339 3.511 14.788 1.00 81.62 104 GLN A CA 1
ATOM 853 C C . GLN A 1 104 ? 6.843 4.682 13.939 1.00 81.62 104 GLN A C 1
ATOM 855 O O . GLN A 1 104 ? 7.811 4.569 13.181 1.00 81.62 104 GLN A O 1
ATOM 860 N N . ALA A 1 105 ? 6.203 5.842 14.081 1.00 60.53 105 ALA A N 1
ATOM 861 C CA . ALA A 1 105 ? 6.668 7.077 13.466 1.00 60.53 105 ALA A CA 1
ATOM 862 C C . ALA A 1 105 ? 8.036 7.464 14.065 1.00 60.53 105 ALA A C 1
ATOM 864 O O . ALA A 1 105 ? 8.112 8.060 15.133 1.00 60.53 105 ALA A O 1
ATOM 865 N N . GLY A 1 106 ? 9.120 7.073 13.392 1.00 56.81 106 GLY A N 1
ATOM 866 C CA . GLY A 1 106 ? 10.502 7.280 13.845 1.00 56.81 106 GLY A CA 1
ATOM 867 C C . GLY A 1 106 ? 11.373 6.025 13.786 1.00 56.81 106 GLY A C 1
ATOM 868 O O . GLY A 1 106 ? 12.594 6.142 13.713 1.00 56.81 106 GLY A O 1
ATOM 869 N N . SER A 1 107 ? 10.774 4.833 13.718 1.00 48.22 107 SER A N 1
ATOM 870 C CA . SER A 1 107 ? 11.494 3.585 13.471 1.00 48.22 107 SER A CA 1
ATOM 871 C C . SER A 1 107 ? 11.507 3.297 11.973 1.00 48.22 107 SER A C 1
ATOM 873 O O . SER A 1 107 ? 10.815 2.415 11.471 1.00 48.22 107 SER A O 1
ATOM 875 N N . SER A 1 108 ? 12.286 4.061 11.209 1.00 47.34 108 SER A N 1
ATOM 876 C CA . SER A 1 108 ? 12.751 3.535 9.930 1.00 47.34 108 SER A CA 1
ATOM 877 C C . SER A 1 108 ? 13.542 2.268 10.241 1.00 47.34 108 SER A C 1
ATOM 879 O O . SER A 1 108 ? 14.644 2.367 10.779 1.00 47.34 108 SER A O 1
ATOM 881 N N . SER A 1 109 ? 12.978 1.101 9.923 1.00 46.84 109 SER A N 1
ATOM 882 C CA . SER A 1 109 ? 13.659 -0.195 9.937 1.00 46.84 109 SER A CA 1
ATOM 883 C C . SER A 1 109 ? 14.737 -0.220 8.850 1.00 46.84 109 SER A C 1
ATOM 885 O O . SER A 1 109 ? 14.682 -0.963 7.871 1.00 46.84 109 SER A O 1
ATOM 887 N N . ALA A 1 110 ? 15.753 0.622 9.020 1.00 41.47 110 ALA A N 1
ATOM 888 C CA . ALA A 1 110 ? 17.098 0.172 8.784 1.00 41.47 110 ALA A CA 1
ATOM 889 C C . ALA A 1 110 ? 17.306 -0.948 9.801 1.00 41.47 110 ALA A C 1
ATOM 891 O O . ALA A 1 110 ? 17.334 -0.706 11.004 1.00 41.47 110 ALA A O 1
ATOM 892 N N . SER A 1 111 ? 17.425 -2.181 9.327 1.00 42.25 111 SER A N 1
ATOM 893 C CA . SER A 1 111 ? 18.221 -3.179 10.026 1.00 42.25 111 SER A CA 1
ATOM 894 C C . SER A 1 111 ? 19.626 -2.585 10.167 1.00 42.25 111 SER A C 1
ATOM 896 O O . SER A 1 111 ? 20.481 -2.751 9.295 1.00 42.25 111 SER A O 1
ATOM 898 N N . SER A 1 112 ? 19.830 -1.770 11.197 1.00 39.81 112 SER A N 1
ATOM 899 C CA . SER A 1 112 ? 21.101 -1.157 11.522 1.00 39.81 112 SER A CA 1
ATOM 900 C C . SER A 1 112 ? 21.979 -2.244 12.120 1.00 39.81 112 SER A C 1
ATOM 902 O O . SER A 1 112 ? 22.071 -2.421 13.330 1.00 39.81 112 SER A O 1
ATOM 904 N N . LEU A 1 113 ? 22.694 -2.956 11.248 1.00 48.03 113 LEU A N 1
ATOM 905 C CA . LEU A 1 113 ? 24.050 -3.328 11.624 1.00 48.03 113 LEU A CA 1
ATOM 906 C C . LEU A 1 113 ? 24.773 -2.027 12.014 1.00 48.03 113 LEU A C 1
ATOM 908 O O . LEU A 1 113 ? 24.719 -1.062 11.238 1.00 48.03 113 LEU A O 1
ATOM 912 N N . PRO A 1 114 ? 25.414 -1.955 13.193 1.00 36.81 114 PRO A N 1
ATOM 913 C CA . PRO A 1 114 ? 26.040 -0.730 13.667 1.00 36.81 114 PRO A CA 1
ATOM 914 C C . PRO A 1 114 ? 27.203 -0.365 12.740 1.00 36.81 114 PRO A C 1
ATOM 916 O O . PRO A 1 114 ? 28.305 -0.899 12.834 1.00 36.81 114 PRO A O 1
ATOM 919 N N . SER A 1 115 ? 26.942 0.549 11.809 1.00 36.53 115 SER A N 1
ATOM 920 C CA . SER A 1 115 ? 27.922 1.023 10.840 1.00 36.53 115 SER A CA 1
ATOM 921 C C . SER A 1 115 ? 28.510 2.345 11.317 1.00 36.53 115 SER A C 1
ATOM 923 O O . SER A 1 115 ? 27.939 3.410 11.122 1.00 36.53 115 SER A O 1
ATOM 925 N N . LYS A 1 116 ? 29.684 2.209 11.938 1.00 40.78 116 LYS A N 1
ATOM 926 C CA . LYS A 1 116 ? 30.839 3.115 11.885 1.00 40.78 116 LYS A CA 1
ATOM 927 C C . LYS A 1 116 ? 30.616 4.572 12.324 1.00 40.78 116 LYS A C 1
ATOM 929 O O . LYS A 1 116 ? 30.350 5.476 11.539 1.00 40.78 116 LYS A O 1
ATOM 934 N N . ILE A 1 117 ? 30.885 4.774 13.613 1.00 45.66 117 ILE A N 1
ATOM 935 C CA . ILE A 1 117 ? 31.286 6.048 14.211 1.00 45.66 117 ILE A CA 1
ATOM 936 C C . ILE A 1 117 ? 32.519 6.589 13.470 1.00 45.66 117 ILE A C 1
ATOM 938 O O . ILE A 1 117 ? 33.444 5.847 13.132 1.00 45.66 117 ILE A O 1
ATOM 942 N N . SER A 1 118 ? 32.482 7.898 13.237 1.00 42.94 118 SER A N 1
ATOM 943 C CA . SER A 1 118 ? 33.545 8.765 12.735 1.00 42.94 118 SER A CA 1
ATOM 944 C C . SER A 1 118 ? 34.954 8.384 13.217 1.00 42.94 118 SER A C 1
ATOM 946 O O . SER A 1 118 ? 35.182 8.045 14.377 1.00 42.94 118 SER A O 1
ATOM 948 N N . SER A 1 119 ? 35.903 8.480 12.290 1.00 52.12 119 SER A N 1
ATOM 949 C CA . SER A 1 119 ? 37.312 8.103 12.375 1.00 52.12 119 SER A CA 1
ATOM 950 C C . SER A 1 119 ? 38.077 8.698 13.566 1.00 52.12 119 SER A C 1
ATOM 952 O O . SER A 1 119 ? 38.431 9.874 13.564 1.00 52.12 119 SER A O 1
ATOM 954 N N . HIS A 1 120 ? 38.446 7.834 14.510 1.00 48.66 120 HIS A N 1
ATOM 955 C CA . HIS A 1 120 ? 39.726 7.893 15.217 1.00 48.66 120 HIS A CA 1
ATOM 956 C C . HIS A 1 120 ? 40.250 6.459 15.332 1.00 48.66 120 HIS A C 1
ATOM 958 O O . HIS A 1 120 ? 39.782 5.670 16.153 1.00 48.66 120 HIS A O 1
ATOM 964 N N . GLU A 1 121 ? 41.188 6.095 14.458 1.00 52.84 121 GLU A N 1
ATOM 965 C CA . GLU A 1 121 ? 41.788 4.763 14.426 1.00 52.84 121 GLU A CA 1
ATOM 966 C C . GLU A 1 121 ? 42.690 4.567 15.650 1.00 52.84 121 GLU A C 1
ATOM 968 O O . GLU A 1 121 ? 43.850 4.972 15.672 1.00 52.84 121 GLU A O 1
ATOM 973 N N . LYS A 1 122 ? 42.152 3.943 16.701 1.00 58.22 122 LYS A N 1
ATOM 974 C CA . LYS A 1 122 ? 42.982 3.274 17.707 1.00 58.22 122 LYS A CA 1
ATOM 975 C C . LYS A 1 122 ? 43.228 1.836 17.235 1.00 58.22 122 LYS A C 1
ATOM 977 O O . LYS A 1 122 ? 42.281 1.194 16.778 1.00 58.22 122 LYS A O 1
ATOM 982 N N . PRO A 1 123 ? 44.462 1.311 17.336 1.00 61.41 123 PRO A N 1
ATOM 983 C CA . PRO A 1 123 ? 44.784 -0.040 16.884 1.00 61.41 123 PRO A CA 1
ATOM 984 C C . PRO A 1 123 ? 43.900 -1.074 17.595 1.00 61.41 123 PRO A C 1
ATOM 986 O O . PRO A 1 123 ? 43.697 -0.984 18.805 1.00 61.41 123 PRO A O 1
ATOM 989 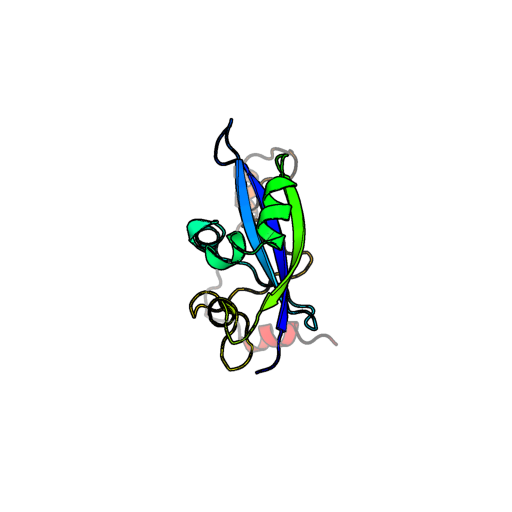N N . ILE A 1 124 ? 43.401 -2.067 16.849 1.00 58.97 124 ILE A N 1
ATOM 990 C CA . ILE A 1 124 ? 42.456 -3.118 17.295 1.00 58.97 124 ILE A CA 1
ATOM 991 C C . ILE A 1 124 ? 42.869 -3.774 18.625 1.00 58.97 124 ILE A C 1
ATOM 993 O O . ILE A 1 124 ? 42.029 -4.054 19.479 1.00 58.97 124 ILE A O 1
ATOM 997 N N . HIS A 1 125 ? 44.174 -3.932 18.855 1.00 59.12 125 HIS A N 1
ATOM 998 C CA . HIS A 1 125 ? 44.729 -4.473 20.097 1.00 59.12 125 HIS A CA 1
ATOM 999 C C . HIS A 1 125 ? 44.379 -3.638 21.352 1.00 59.12 125 HIS A C 1
ATOM 1001 O O . HIS A 1 125 ? 44.289 -4.167 22.458 1.00 59.12 125 HIS A O 1
ATOM 1007 N N . SER A 1 126 ? 44.145 -2.330 21.203 1.00 59.41 126 SER A N 1
ATOM 1008 C CA . SER A 1 126 ? 43.713 -1.439 22.288 1.00 59.41 126 SER A CA 1
ATOM 1009 C C . SER A 1 126 ? 42.222 -1.563 22.620 1.00 59.41 126 SER A C 1
ATOM 1011 O O . SER A 1 126 ? 41.830 -1.169 23.715 1.00 59.41 126 SER A O 1
ATOM 1013 N N . ILE A 1 127 ? 41.397 -2.074 21.701 1.00 59.16 127 ILE A N 1
ATOM 1014 C CA . ILE A 1 127 ? 39.948 -2.248 21.897 1.00 59.16 127 ILE A CA 1
ATOM 1015 C C . ILE A 1 127 ? 39.671 -3.576 22.614 1.00 59.16 127 ILE A C 1
ATOM 1017 O O . ILE A 1 127 ? 38.858 -3.618 23.533 1.00 59.16 127 ILE A O 1
ATOM 1021 N N . ALA A 1 128 ? 40.426 -4.631 22.283 1.00 59.50 128 ALA A N 1
ATOM 1022 C CA . ALA A 1 128 ? 40.299 -5.947 22.915 1.00 59.50 128 ALA A CA 1
ATOM 1023 C C . ALA A 1 128 ? 40.518 -5.918 24.441 1.00 59.50 128 ALA A C 1
ATOM 1025 O O . ALA A 1 128 ? 39.853 -6.649 25.169 1.00 59.50 128 ALA A O 1
ATOM 1026 N N . LYS A 1 129 ? 41.386 -5.028 24.949 1.00 59.72 129 LYS A N 1
ATOM 1027 C CA . LYS A 1 129 ? 41.622 -4.869 26.398 1.00 59.72 129 LYS A CA 1
ATOM 1028 C C . LYS A 1 129 ? 40.405 -4.369 27.184 1.00 59.72 129 LYS A C 1
ATOM 1030 O O . LYS A 1 129 ? 40.335 -4.627 28.377 1.00 59.72 129 LYS A O 1
ATOM 1035 N N . ASN A 1 130 ? 39.465 -3.683 26.532 1.00 56.94 130 ASN A N 1
ATOM 1036 C CA . ASN A 1 130 ? 38.251 -3.168 27.175 1.00 56.94 130 ASN A CA 1
ATOM 1037 C C . ASN A 1 130 ? 37.036 -4.088 26.972 1.00 56.94 130 ASN A C 1
ATOM 1039 O O . ASN A 1 130 ? 35.980 -3.822 27.532 1.00 56.94 130 ASN A O 1
ATOM 1043 N N . MET A 1 131 ? 37.171 -5.161 26.185 1.00 57.66 131 MET A N 1
ATOM 1044 C CA . MET A 1 131 ? 36.131 -6.181 25.981 1.00 57.66 131 MET A CA 1
ATOM 1045 C C . MET A 1 131 ? 36.353 -7.400 26.886 1.00 57.66 131 MET A C 1
ATOM 1047 O O . MET A 1 131 ? 36.051 -8.530 26.510 1.00 57.66 131 MET A O 1
ATOM 1051 N N . VAL A 1 132 ? 36.897 -7.182 28.084 1.00 57.75 132 VAL A N 1
ATOM 1052 C CA . VAL A 1 132 ? 36.890 -8.202 29.131 1.00 57.75 132 VAL A CA 1
ATOM 1053 C C . VAL A 1 132 ? 35.517 -8.138 29.785 1.00 57.75 132 VAL A C 1
ATOM 1055 O O . VAL A 1 132 ? 35.275 -7.323 30.670 1.00 57.75 132 VAL A O 1
ATOM 1058 N N . LEU A 1 133 ? 34.594 -8.968 29.307 1.00 57.88 133 LEU A N 1
ATOM 1059 C CA . LEU A 1 133 ? 33.432 -9.327 30.109 1.00 57.88 133 LEU A CA 1
ATOM 1060 C C . LEU A 1 133 ? 33.965 -10.127 31.298 1.00 57.88 133 LEU A C 1
ATOM 1062 O O . LEU A 1 133 ? 34.649 -11.135 31.104 1.00 57.88 133 LEU A O 1
ATOM 1066 N N . GLU A 1 134 ? 33.706 -9.655 32.518 1.00 54.62 134 GLU A N 1
ATOM 1067 C CA . GLU A 1 134 ? 33.957 -10.468 33.703 1.00 54.62 134 GLU A CA 1
ATOM 1068 C C . GLU A 1 134 ? 33.213 -11.791 33.532 1.00 54.62 134 GLU A C 1
ATOM 1070 O O . GLU A 1 134 ? 32.017 -11.828 33.236 1.00 54.62 134 GLU A O 1
ATOM 1075 N N . ASN A 1 135 ? 33.955 -12.888 33.652 1.00 50.66 135 ASN A N 1
ATOM 1076 C CA . ASN A 1 135 ? 33.400 -14.219 33.533 1.00 50.66 135 ASN A CA 1
ATOM 1077 C C . ASN A 1 135 ? 32.455 -14.433 34.722 1.00 50.66 135 ASN A C 1
ATOM 1079 O O . ASN A 1 135 ? 32.912 -14.572 35.859 1.00 50.66 135 ASN A O 1
ATOM 1083 N N . ILE A 1 136 ? 31.144 -14.408 34.475 1.00 54.47 136 ILE A N 1
ATOM 1084 C CA . ILE A 1 136 ? 30.128 -14.663 35.499 1.00 54.47 136 ILE A CA 1
ATOM 1085 C C . ILE A 1 136 ? 30.140 -16.166 35.777 1.00 54.47 136 ILE A C 1
ATOM 1087 O O . ILE A 1 136 ? 29.317 -16.933 35.283 1.00 54.47 136 ILE A O 1
ATOM 1091 N N . ASN A 1 137 ? 31.119 -16.606 36.561 1.00 51.22 137 ASN A N 1
ATOM 1092 C CA . ASN A 1 137 ? 31.129 -17.948 37.109 1.00 51.22 137 ASN A CA 1
ATOM 1093 C C . ASN A 1 137 ? 29.979 -18.025 38.116 1.00 51.22 137 ASN A C 1
ATOM 1095 O O . ASN A 1 137 ? 29.999 -17.357 39.151 1.00 51.22 137 ASN A O 1
ATOM 1099 N N . GLY A 1 138 ? 28.957 -18.805 37.766 1.00 53.91 138 GLY A N 1
ATOM 1100 C CA . GLY A 1 138 ? 27.650 -18.872 38.419 1.00 53.91 138 GLY A CA 1
ATOM 1101 C C . GLY A 1 138 ? 27.629 -19.467 39.825 1.00 53.91 138 GLY A C 1
ATOM 1102 O O . GLY A 1 138 ? 26.751 -20.273 40.104 1.00 53.91 138 GLY A O 1
ATOM 1103 N N . ASN A 1 139 ? 28.558 -19.092 40.709 1.00 54.94 139 ASN A N 1
ATOM 1104 C CA . ASN A 1 139 ? 28.581 -19.628 42.066 1.00 54.94 139 ASN A CA 1
ATOM 1105 C C . ASN A 1 139 ? 28.190 -18.648 43.178 1.00 54.94 139 ASN A C 1
ATOM 1107 O O . ASN A 1 139 ? 27.854 -19.135 44.244 1.00 54.94 139 ASN A O 1
ATOM 1111 N N . HIS A 1 140 ? 28.161 -17.319 42.987 1.00 55.25 140 HIS A N 1
ATOM 1112 C CA . HIS A 1 140 ? 27.780 -16.400 44.085 1.00 55.25 140 HIS A CA 1
ATOM 1113 C C . HIS A 1 140 ? 27.176 -15.050 43.649 1.00 55.25 140 HIS A C 1
ATOM 1115 O O . HIS A 1 140 ? 27.589 -14.004 44.139 1.00 55.25 140 HIS A O 1
ATOM 1121 N N . TYR A 1 141 ? 26.155 -15.043 42.790 1.00 55.81 141 TYR A N 1
ATOM 1122 C CA . TYR A 1 141 ? 25.308 -13.851 42.638 1.00 55.81 141 TYR A CA 1
ATOM 1123 C C . TYR A 1 141 ? 23.836 -14.235 42.781 1.00 55.81 141 TYR A C 1
ATOM 1125 O O . TYR A 1 141 ? 23.257 -14.874 41.908 1.00 55.81 141 TYR A O 1
ATOM 1133 N N . ASN A 1 142 ? 23.251 -13.881 43.930 1.00 59.62 142 ASN A N 1
ATOM 1134 C CA . ASN A 1 142 ? 21.827 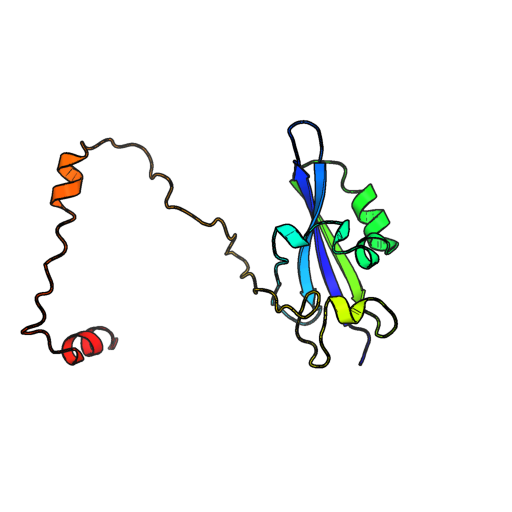-14.050 44.196 1.00 59.62 142 ASN A CA 1
ATOM 1135 C C . ASN A 1 142 ? 21.051 -13.133 43.232 1.00 59.62 142 ASN A C 1
ATOM 1137 O O . ASN A 1 142 ? 21.230 -11.914 43.267 1.00 59.62 142 ASN A O 1
ATOM 1141 N N . ALA A 1 143 ? 20.226 -13.708 42.354 1.00 58.75 143 ALA A N 1
ATOM 1142 C CA . ALA A 1 143 ? 19.469 -12.977 41.333 1.00 58.75 143 ALA A CA 1
ATOM 1143 C C . ALA A 1 143 ? 18.575 -11.868 41.930 1.00 58.75 143 ALA A C 1
ATOM 1145 O O . ALA A 1 143 ? 18.313 -10.857 41.278 1.00 58.75 143 ALA A O 1
ATOM 1146 N N . GLU A 1 144 ? 18.184 -11.998 43.202 1.00 60.31 144 GLU A N 1
ATOM 1147 C CA . GLU A 1 144 ? 17.460 -10.960 43.944 1.00 60.31 144 GLU A CA 1
ATOM 1148 C C . GLU A 1 144 ? 18.243 -9.643 44.083 1.00 60.31 144 GLU A C 1
ATOM 1150 O O . GLU A 1 144 ? 17.645 -8.567 44.071 1.00 60.31 144 GLU A O 1
ATOM 1155 N N . SER A 1 145 ? 19.578 -9.682 44.168 1.00 59.34 145 SER A N 1
ATOM 1156 C CA . SER A 1 145 ? 20.395 -8.460 44.225 1.00 59.34 145 SER A CA 1
ATOM 1157 C C . SER A 1 145 ? 20.400 -7.697 42.898 1.00 59.34 145 SER A C 1
ATOM 1159 O O . SER A 1 145 ? 20.543 -6.478 42.908 1.00 59.34 145 SER A O 1
ATOM 1161 N N . TRP A 1 146 ? 20.203 -8.391 41.773 1.00 59.47 146 TRP A N 1
ATOM 1162 C CA . TRP A 1 146 ? 20.049 -7.768 40.455 1.00 59.47 146 TRP A CA 1
ATOM 1163 C C . TRP A 1 146 ? 18.665 -7.151 40.261 1.00 59.47 146 TRP A C 1
ATOM 1165 O O . TRP A 1 146 ? 18.550 -6.112 39.628 1.00 59.47 146 TRP A O 1
ATOM 1175 N N . LEU A 1 147 ? 17.608 -7.745 40.817 1.00 68.00 147 LEU A N 1
ATOM 1176 C CA . LEU A 1 147 ? 16.264 -7.168 40.716 1.00 68.00 147 LEU A CA 1
ATOM 1177 C C . LEU A 1 147 ? 16.116 -5.900 41.571 1.00 68.00 147 LEU A C 1
ATOM 1179 O O . LEU A 1 147 ? 15.454 -4.949 41.159 1.00 68.00 147 LEU A O 1
ATOM 1183 N N . ASN A 1 148 ? 16.792 -5.842 42.721 1.00 61.88 148 ASN A N 1
ATOM 1184 C CA . ASN A 1 148 ? 16.734 -4.686 43.617 1.00 61.88 148 ASN A CA 1
ATOM 1185 C C . ASN A 1 148 ? 17.504 -3.452 43.118 1.00 61.88 148 ASN A C 1
ATOM 1187 O O . ASN A 1 148 ? 17.256 -2.356 43.615 1.00 61.88 148 ASN A O 1
ATOM 1191 N N . SER A 1 149 ? 18.408 -3.583 42.141 1.00 62.19 149 SER A N 1
ATOM 1192 C CA . SER A 1 149 ? 19.112 -2.426 41.564 1.00 62.19 149 SER A CA 1
ATOM 1193 C C . SER A 1 149 ? 18.273 -1.643 40.545 1.00 62.19 149 SER A C 1
ATOM 1195 O O . SER A 1 149 ? 18.639 -0.519 40.206 1.00 62.19 149 SER A O 1
ATOM 1197 N N . PHE A 1 150 ? 17.140 -2.193 40.090 1.00 62.56 150 PHE A N 1
ATOM 1198 C CA . PHE A 1 150 ? 16.233 -1.542 39.135 1.00 62.56 150 PHE A CA 1
ATOM 1199 C C . PHE A 1 150 ? 14.974 -0.942 39.771 1.00 62.56 150 PHE A C 1
ATOM 1201 O O . PHE A 1 150 ? 14.162 -0.338 39.069 1.00 62.56 150 PHE A O 1
ATOM 1208 N N . VAL A 1 151 ? 14.813 -1.044 41.093 1.00 50.03 151 VAL A N 1
ATOM 1209 C CA . VAL A 1 151 ? 13.749 -0.317 41.794 1.00 50.03 151 VAL A CA 1
ATOM 1210 C C . VAL A 1 151 ? 14.243 1.102 42.076 1.00 50.03 151 VAL A C 1
ATOM 1212 O O . VAL A 1 151 ? 14.993 1.353 43.017 1.00 50.03 151 VAL A O 1
ATOM 1215 N N . ILE A 1 152 ? 13.842 2.025 41.204 1.00 52.22 152 ILE A N 1
ATOM 1216 C CA . ILE A 1 152 ? 14.053 3.470 41.344 1.00 52.22 152 ILE A CA 1
ATOM 1217 C C . ILE A 1 152 ? 13.328 3.943 42.613 1.00 52.22 152 ILE A C 1
ATOM 1219 O O . ILE A 1 152 ? 12.148 3.643 42.797 1.00 52.22 152 ILE A O 1
ATOM 1223 N N . LYS A 1 153 ? 14.046 4.657 43.484 1.00 43.38 153 LYS A N 1
ATOM 1224 C CA . LYS A 1 153 ? 13.483 5.357 44.646 1.00 43.38 153 LYS A CA 1
ATOM 1225 C C . LYS A 1 153 ? 12.966 6.733 44.251 1.00 43.38 153 LYS A C 1
ATOM 1227 O O . LYS A 1 153 ? 13.666 7.394 43.452 1.00 43.38 153 LYS A O 1
#

Sequence (153 aa):
MGDVKAKFNFVVEALDNETTVVKDKTIQLMGQPENFQFPRDEQTKDKHTELFDHPVTKGVVKSLKMRNKFRNVVITLRDDGYRDIYLEDEGNVVFNEYYLESVQAGSSSASSLPSKISSHEKPIHSIAKNMVLENINGNHYNAESWLNSFVIK

Secondary structure (DSSP, 8-state):
---EEEEEEEEEEESSSS-EEEEEEEEEETT-S-EEEPPGGG-STTTSHHHHHSHHHHHHHHH--STT-EEEEEEEE-TTTTHHHHB-TT--BEETTEEPEEEPTT-----------S-----THHHHTT-------TTS--HHHHHGGG---

Radius of gyration: 23.78 Å; chains: 1; bounding box: 64×30×60 Å

pLDDT: mean 80.02, std 19.19, range [36.53, 97.38]